Protein AF-A0A4U9D2X4-F1 (afdb_monomer_lite)

Sequence (66 aa):
MYRAGFYRGGPILMSAIAGIDQALWDIKGKVLNAPVWQLMGGLVRDKIKAYSWVWRRSPGGSYRGY

Organism: Raoultella terrigena (NCBI:txid577)

Foldseek 3Di:
DDDDDPCPPDPVVVVVVVVVVVVVLVVVCVVVVHDSVVVVPDDPDPDDDDDDDDDDDDDDDDDDDD

pLDDT: mean 82.73, std 14.65, range [48.22, 96.38]

Secondary structure (DSSP, 8-state):
---S-TTTTHHHHHHHHHHHHHHHHHHHHHHTTS-HHHHTT--S-S------------SS------

InterPro domains:
  IPR013341 Mandelate racemase, N-terminal domain [PF02746] (3-41)
  IPR018110 Mandelate racemase/muconate lactonizing enzyme, conserved site [PS00908] (16-41)
  IPR029017 Enolase-like, N-terminal [G3DSA:3.30.390.10] (1-33)
  IPR029017 Enolase-like, N-terminal [SSF54826] (1-43)
  IPR034593 D-galactonate dehydratase DgoD-like [PTHR48080] (1-54)
  IPR036849 Enolase-like, C-terminal domain superfamily [G3DSA:3.20.20.120] (34-57)

Radius of gyration: 20.68 Å; chains: 1; bounding box: 36×22×61 Å

Structure (mmCIF, N/CA/C/O backbone):
data_AF-A0A4U9D2X4-F1
#
_entry.id   AF-A0A4U9D2X4-F1
#
loop_
_atom_site.group_PDB
_atom_site.id
_atom_site.type_symbol
_atom_site.label_atom_id
_atom_site.label_alt_id
_atom_site.label_comp_id
_atom_site.label_asym_id
_atom_site.label_entity_id
_atom_site.label_seq_id
_atom_site.pdbx_PDB_ins_code
_atom_site.Cartn_x
_atom_site.Cartn_y
_atom_site.Cartn_z
_atom_site.occupancy
_atom_site.B_iso_or_equiv
_atom_site.auth_seq_id
_atom_site.auth_comp_id
_atom_site.auth_asym_id
_atom_site.auth_atom_id
_atom_site.pdbx_PDB_model_num
ATOM 1 N N . MET A 1 1 ? 24.115 6.220 1.096 1.00 50.53 1 MET A N 1
ATOM 2 C CA . MET A 1 1 ? 24.547 5.308 0.012 1.00 50.53 1 MET A CA 1
ATOM 3 C C . MET A 1 1 ? 23.314 4.982 -0.820 1.00 50.53 1 MET A C 1
ATOM 5 O O . MET A 1 1 ? 22.338 4.575 -0.224 1.00 50.53 1 MET A O 1
ATOM 9 N N . TYR A 1 2 ? 23.341 5.215 -2.135 1.00 51.53 2 TYR A N 1
ATOM 10 C CA . TYR A 1 2 ? 22.242 5.077 -3.119 1.00 51.53 2 TYR A CA 1
ATOM 11 C C . TYR A 1 2 ? 21.489 6.344 -3.600 1.00 51.53 2 TYR A C 1
ATOM 13 O O . TYR A 1 2 ? 20.273 6.439 -3.496 1.00 51.53 2 TYR A O 1
ATOM 21 N N . ARG A 1 3 ? 22.193 7.296 -4.231 1.00 57.50 3 ARG A N 1
ATOM 22 C CA . ARG A 1 3 ? 21.592 8.419 -4.985 1.00 57.50 3 ARG A CA 1
ATOM 23 C C . ARG A 1 3 ? 21.775 8.230 -6.504 1.00 57.50 3 ARG A C 1
ATOM 25 O O . ARG A 1 3 ? 22.926 8.258 -6.929 1.00 57.50 3 ARG A O 1
ATOM 32 N N . ALA A 1 4 ? 20.671 8.032 -7.262 1.00 58.62 4 ALA A N 1
ATOM 33 C CA . ALA A 1 4 ? 20.480 8.124 -8.745 1.00 58.62 4 ALA A CA 1
ATOM 34 C C .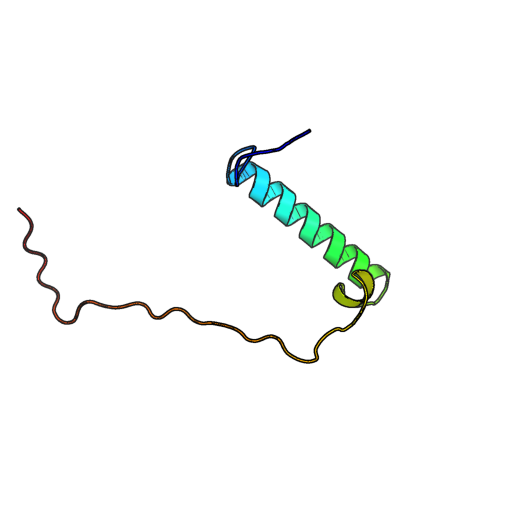 ALA A 1 4 ? 20.137 6.837 -9.564 1.00 58.62 4 ALA A C 1
ATOM 36 O O . ALA A 1 4 ? 21.028 6.134 -10.042 1.00 58.62 4 ALA A O 1
ATOM 37 N N . GLY A 1 5 ? 18.846 6.548 -9.783 1.00 59.41 5 GLY A N 1
ATOM 38 C CA . GLY A 1 5 ? 18.340 5.566 -10.766 1.00 59.41 5 GLY A CA 1
ATOM 39 C C . GLY A 1 5 ? 17.052 4.882 -10.291 1.00 59.41 5 GLY A C 1
ATOM 40 O O . GLY A 1 5 ? 17.068 4.256 -9.238 1.00 59.41 5 GLY A O 1
ATOM 41 N N . PHE A 1 6 ? 15.949 4.994 -11.042 1.00 62.72 6 PHE A N 1
ATOM 42 C CA . PHE A 1 6 ? 14.625 4.468 -10.649 1.00 62.72 6 PHE A CA 1
ATOM 43 C C . PHE A 1 6 ? 14.592 2.939 -10.423 1.00 62.72 6 PHE A C 1
ATOM 45 O O . PHE A 1 6 ? 13.703 2.450 -9.738 1.00 62.72 6 PHE A O 1
ATOM 52 N N . TYR A 1 7 ? 15.592 2.197 -10.921 1.00 57.69 7 TYR A N 1
ATOM 53 C CA . TYR A 1 7 ? 15.737 0.745 -10.751 1.00 57.69 7 TYR A CA 1
ATOM 54 C C . TYR A 1 7 ? 17.192 0.356 -10.466 1.00 57.69 7 TYR A C 1
ATOM 56 O O . TYR A 1 7 ? 17.889 -0.210 -11.311 1.00 57.69 7 TYR A O 1
ATOM 64 N N . ARG A 1 8 ? 17.696 0.687 -9.275 1.00 62.25 8 ARG A N 1
ATOM 65 C CA . ARG A 1 8 ? 19.062 0.327 -8.857 1.00 62.25 8 ARG A CA 1
ATOM 66 C C . ARG A 1 8 ? 19.171 -1.157 -8.516 1.00 62.25 8 ARG A C 1
ATOM 68 O O . ARG A 1 8 ? 19.118 -1.532 -7.359 1.00 62.25 8 ARG A O 1
ATOM 75 N N . GLY A 1 9 ? 19.301 -1.986 -9.544 1.00 63.72 9 GLY A N 1
ATOM 76 C CA . GLY A 1 9 ? 19.226 -3.450 -9.458 1.00 63.72 9 GLY A CA 1
ATOM 77 C C . GLY A 1 9 ? 18.371 -4.076 -10.564 1.00 63.72 9 GLY A C 1
ATOM 78 O O . GLY A 1 9 ? 18.229 -5.292 -10.617 1.00 63.72 9 GLY A O 1
ATOM 79 N N . GLY A 1 10 ? 17.809 -3.251 -11.456 1.00 75.56 10 GLY A N 1
ATOM 80 C CA . GLY A 1 10 ? 16.897 -3.685 -12.507 1.00 75.56 10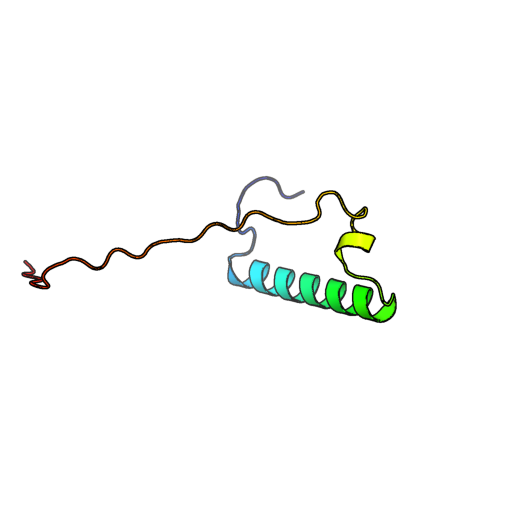 GLY A CA 1
ATOM 81 C C . GLY A 1 10 ? 15.453 -3.839 -12.011 1.00 75.56 10 GLY A C 1
ATOM 82 O O . GLY A 1 10 ? 15.208 -3.930 -10.804 1.00 75.56 10 GLY A O 1
ATOM 83 N N . PRO A 1 11 ? 14.479 -3.848 -12.938 1.00 79.25 11 PRO A N 1
ATOM 84 C CA . PRO A 1 11 ? 13.063 -3.960 -12.596 1.00 79.25 11 PRO A CA 1
ATOM 85 C C . PRO A 1 11 ? 12.755 -5.272 -11.869 1.00 79.25 11 PRO A C 1
ATOM 87 O O . PRO A 1 11 ? 11.957 -5.278 -10.946 1.00 79.25 11 PRO A O 1
ATOM 90 N N . ILE A 1 12 ? 13.447 -6.363 -12.206 1.00 83.75 12 ILE A N 1
ATOM 91 C CA . ILE A 1 12 ? 13.202 -7.692 -11.630 1.00 83.75 12 ILE A CA 1
ATOM 92 C C . ILE A 1 12 ? 13.501 -7.708 -10.126 1.00 83.75 12 ILE A C 1
ATOM 94 O O . ILE A 1 12 ? 12.634 -8.051 -9.324 1.00 83.75 12 ILE A O 1
ATOM 98 N N . LEU A 1 13 ? 14.717 -7.311 -9.736 1.00 86.25 13 LEU A N 1
ATOM 99 C CA . LEU A 1 13 ? 15.137 -7.352 -8.336 1.00 86.25 13 LEU A CA 1
ATOM 100 C C . LEU A 1 13 ? 14.313 -6.386 -7.481 1.00 86.25 13 LEU A C 1
ATOM 102 O O . LEU A 1 13 ? 13.860 -6.749 -6.399 1.00 86.25 13 LEU A O 1
ATOM 106 N N . MET A 1 14 ? 14.085 -5.168 -7.975 1.00 86.62 14 MET A N 1
ATOM 107 C CA . MET A 1 14 ? 13.323 -4.166 -7.231 1.00 86.62 14 MET A CA 1
ATOM 108 C C . MET A 1 14 ? 11.843 -4.535 -7.103 1.00 86.62 14 MET A C 1
ATOM 110 O O . MET A 1 14 ? 11.268 -4.322 -6.039 1.00 86.62 14 MET A O 1
ATOM 114 N N . SER A 1 15 ? 11.239 -5.155 -8.123 1.00 88.19 15 SER A N 1
ATOM 115 C CA . SER A 1 15 ? 9.882 -5.703 -8.017 1.00 88.19 15 SER A CA 1
ATOM 116 C C . SER A 1 15 ? 9.798 -6.859 -7.019 1.00 88.19 15 SER A C 1
ATOM 118 O O . SER A 1 15 ? 8.839 -6.915 -6.254 1.00 88.19 15 SER A O 1
ATOM 120 N N . ALA A 1 16 ? 10.797 -7.748 -6.976 1.00 91.12 16 ALA A N 1
ATOM 121 C CA . ALA A 1 16 ? 10.829 -8.842 -6.004 1.00 91.12 16 ALA A CA 1
ATOM 122 C C . ALA A 1 16 ? 10.927 -8.321 -4.560 1.00 91.12 16 ALA A C 1
ATOM 124 O O . ALA A 1 16 ? 10.157 -8.740 -3.698 1.00 91.12 16 ALA A O 1
ATOM 125 N N . ILE A 1 17 ? 11.824 -7.360 -4.309 1.00 91.44 17 ILE A N 1
ATOM 126 C CA . ILE A 1 17 ? 11.970 -6.723 -2.992 1.00 91.44 17 ILE A CA 1
ATOM 127 C C . ILE A 1 17 ? 10.675 -6.003 -2.591 1.00 91.44 17 ILE A C 1
ATOM 129 O O . ILE A 1 17 ? 10.216 -6.172 -1.464 1.00 91.44 17 ILE A O 1
ATOM 133 N N . ALA A 1 18 ? 10.056 -5.252 -3.509 1.00 91.62 18 ALA A N 1
ATOM 134 C CA . ALA A 1 18 ? 8.793 -4.564 -3.243 1.00 91.62 18 ALA A CA 1
ATOM 135 C C . ALA A 1 18 ? 7.661 -5.544 -2.889 1.00 91.62 18 ALA A C 1
ATOM 137 O O . ALA A 1 18 ? 6.906 -5.288 -1.954 1.00 91.62 18 ALA A O 1
ATOM 138 N N . GLY A 1 19 ? 7.572 -6.686 -3.580 1.00 94.56 19 GLY A N 1
ATOM 139 C CA . GLY A 1 19 ? 6.582 -7.719 -3.269 1.00 94.56 19 GLY A CA 1
ATOM 140 C C . GLY A 1 19 ? 6.757 -8.312 -1.867 1.00 94.56 19 GLY A C 1
ATOM 141 O O . GLY A 1 19 ? 5.774 -8.495 -1.149 1.00 94.56 19 GLY A O 1
ATOM 142 N N . ILE A 1 20 ? 8.004 -8.559 -1.448 1.00 95.38 20 ILE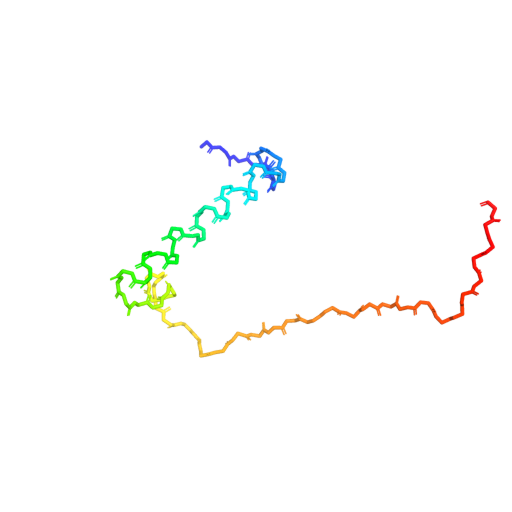 A N 1
ATOM 143 C CA . ILE A 1 20 ? 8.310 -9.030 -0.088 1.00 95.38 20 ILE A CA 1
ATOM 144 C C . ILE A 1 20 ? 7.913 -7.973 0.948 1.00 95.38 20 ILE A C 1
ATOM 146 O O . ILE A 1 20 ? 7.249 -8.304 1.928 1.00 95.38 20 ILE A O 1
ATOM 150 N N . ASP A 1 21 ? 8.272 -6.708 0.728 1.00 94.94 21 ASP A N 1
ATOM 151 C CA . ASP A 1 21 ? 7.932 -5.612 1.642 1.00 94.94 21 ASP A CA 1
ATOM 152 C C . ASP A 1 21 ? 6.409 -5.474 1.823 1.00 94.94 21 ASP A C 1
ATOM 154 O O . ASP A 1 21 ? 5.918 -5.432 2.953 1.00 94.94 21 ASP A O 1
ATOM 158 N N . GLN A 1 22 ? 5.638 -5.529 0.730 1.00 95.62 22 GLN A N 1
ATOM 159 C CA . GLN A 1 22 ? 4.171 -5.509 0.787 1.00 95.62 22 GLN A CA 1
ATOM 160 C C . GLN A 1 22 ? 3.600 -6.674 1.612 1.00 95.62 22 GLN A C 1
ATOM 162 O O . GLN A 1 22 ? 2.686 -6.463 2.411 1.00 95.62 22 GLN A O 1
ATOM 167 N N . ALA A 1 23 ? 4.143 -7.887 1.459 1.00 96.12 23 ALA A N 1
ATOM 168 C CA . ALA A 1 23 ? 3.696 -9.060 2.212 1.00 96.12 23 ALA A CA 1
ATOM 169 C C . ALA A 1 23 ? 4.005 -8.942 3.714 1.00 96.12 23 ALA A C 1
ATOM 171 O O . ALA A 1 23 ? 3.168 -9.287 4.549 1.00 96.12 23 ALA A O 1
ATOM 172 N N . LEU A 1 24 ? 5.180 -8.417 4.072 1.00 96.38 24 LEU A N 1
ATOM 173 C CA . LEU A 1 24 ? 5.548 -8.177 5.470 1.00 96.38 24 LEU A CA 1
ATOM 174 C C . LEU A 1 24 ? 4.615 -7.153 6.128 1.00 96.38 24 LEU A C 1
ATOM 176 O O . LEU A 1 24 ? 4.175 -7.359 7.262 1.00 96.38 24 LEU A O 1
ATOM 180 N N . TRP A 1 25 ? 4.267 -6.079 5.414 1.00 95.38 25 TRP A N 1
ATOM 181 C CA . TRP A 1 25 ? 3.307 -5.087 5.900 1.00 95.38 25 TRP A CA 1
ATOM 182 C C . TRP A 1 25 ? 1.892 -5.647 6.055 1.00 95.38 25 TRP A C 1
ATOM 184 O O . TRP A 1 25 ? 1.231 -5.336 7.048 1.00 95.38 25 TRP A O 1
ATOM 194 N N . ASP A 1 26 ? 1.444 -6.500 5.134 1.00 95.19 26 ASP A N 1
ATOM 195 C CA . ASP A 1 26 ? 0.150 -7.182 5.234 1.00 95.19 26 ASP A CA 1
ATOM 196 C C . ASP A 1 26 ? 0.094 -8.121 6.453 1.00 95.19 26 ASP A C 1
ATOM 198 O O . ASP A 1 26 ? -0.845 -8.052 7.249 1.00 95.19 26 ASP A O 1
ATOM 202 N N . ILE A 1 27 ? 1.137 -8.933 6.673 1.00 95.38 27 ILE A N 1
ATOM 203 C CA . ILE A 1 27 ? 1.242 -9.804 7.856 1.00 95.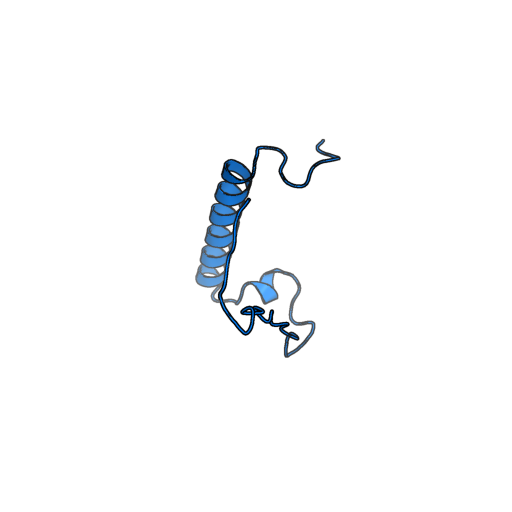38 27 ILE A CA 1
ATOM 204 C C . ILE A 1 27 ? 1.228 -8.971 9.137 1.00 95.38 27 ILE A C 1
ATO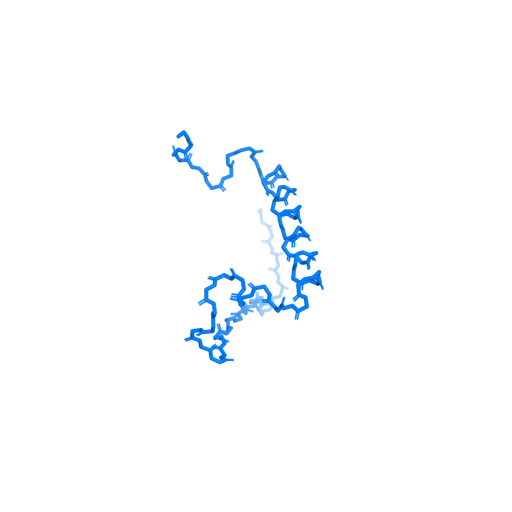M 206 O O . ILE A 1 27 ? 0.476 -9.280 10.060 1.00 95.38 27 ILE A O 1
ATOM 210 N N . LYS A 1 28 ? 2.015 -7.891 9.202 1.00 93.12 28 LYS A N 1
ATOM 211 C CA . LYS A 1 28 ? 2.053 -7.009 10.375 1.00 93.12 28 LYS A CA 1
ATOM 212 C C . LYS A 1 28 ? 0.683 -6.391 10.668 1.00 93.12 28 LYS A C 1
ATOM 214 O O . LYS A 1 28 ? 0.281 -6.349 11.828 1.00 93.12 28 LYS A O 1
ATOM 219 N N . GLY A 1 29 ? -0.041 -5.952 9.636 1.00 93.81 29 GLY A N 1
ATOM 220 C CA . GLY A 1 29 ? -1.408 -5.443 9.774 1.00 93.81 29 GLY A CA 1
ATOM 221 C C . GLY A 1 29 ? -2.375 -6.499 10.315 1.00 93.81 29 GLY A C 1
ATOM 222 O O . GLY A 1 29 ? -3.121 -6.228 11.254 1.00 93.81 29 GLY A O 1
ATOM 223 N N . LYS A 1 30 ? -2.304 -7.731 9.791 1.00 94.50 30 LYS A N 1
ATOM 224 C CA . LYS A 1 30 ? -3.113 -8.868 10.263 1.00 94.50 30 LYS A CA 1
ATOM 225 C C . LYS A 1 30 ? -2.810 -9.243 11.715 1.00 94.50 30 LYS A C 1
ATOM 227 O O . LYS A 1 30 ? -3.739 -9.439 12.488 1.00 94.50 30 LYS A O 1
ATOM 232 N N . VAL A 1 31 ? -1.533 -9.299 12.099 1.00 96.06 31 VAL A N 1
ATOM 233 C CA . VAL A 1 31 ? -1.102 -9.619 13.474 1.00 96.06 31 VAL A CA 1
ATOM 234 C C . VAL A 1 31 ? -1.577 -8.561 14.468 1.00 96.06 31 VAL A C 1
ATOM 236 O O . VAL A 1 31 ? -2.026 -8.900 15.558 1.00 96.06 31 VAL A O 1
ATOM 239 N N . LEU A 1 32 ? -1.503 -7.283 14.094 1.00 93.62 32 LEU A N 1
ATOM 240 C CA . LEU A 1 32 ? -1.939 -6.172 14.943 1.00 93.62 32 LEU A CA 1
ATOM 241 C C . LEU A 1 32 ? -3.445 -5.891 14.845 1.00 93.62 32 LEU A C 1
ATOM 243 O O . LEU A 1 32 ? -3.925 -4.964 15.493 1.00 93.62 32 LEU A O 1
ATOM 247 N N . ASN A 1 33 ? -4.177 -6.668 14.037 1.00 93.25 33 ASN A N 1
ATOM 248 C CA . ASN A 1 33 ? -5.588 -6.467 13.713 1.00 93.25 33 ASN A CA 1
ATOM 249 C C . ASN A 1 33 ? -5.919 -5.003 13.353 1.00 93.25 33 ASN A C 1
ATOM 251 O O . ASN A 1 33 ? -6.949 -4.457 13.747 1.00 93.25 33 ASN A O 1
ATOM 255 N N . ALA A 1 34 ? -5.002 -4.356 12.632 1.00 93.19 34 ALA A N 1
ATOM 256 C CA . ALA A 1 34 ? -5.067 -2.943 12.297 1.00 93.19 34 ALA A CA 1
ATOM 257 C C . ALA A 1 34 ? -4.729 -2.747 10.814 1.00 93.19 34 ALA A C 1
ATOM 259 O O . ALA A 1 34 ? -3.777 -3.346 10.303 1.00 93.19 34 ALA A O 1
ATOM 260 N N . PRO A 1 35 ? -5.470 -1.896 10.089 1.00 91.19 35 PRO A N 1
ATOM 261 C CA . PRO A 1 35 ? -5.143 -1.607 8.705 1.00 91.19 35 PRO A CA 1
ATOM 262 C C . PRO A 1 35 ? -3.793 -0.881 8.600 1.00 91.19 35 PRO A C 1
ATOM 264 O O . PRO A 1 35 ? -3.468 -0.012 9.408 1.00 91.19 35 PRO A O 1
ATOM 267 N N . VAL A 1 36 ? -3.016 -1.199 7.559 1.00 91.81 36 VAL A N 1
ATOM 268 C CA . VAL A 1 36 ? -1.623 -0.732 7.398 1.00 91.81 36 VAL A CA 1
ATOM 269 C C . VAL A 1 36 ? -1.492 0.795 7.457 1.00 91.81 36 VAL A C 1
ATOM 271 O O . VAL A 1 36 ? -0.546 1.302 8.052 1.00 91.81 36 VAL A O 1
ATOM 274 N N . TRP A 1 37 ? -2.460 1.551 6.928 1.00 90.88 37 TRP A N 1
ATOM 275 C CA . TRP A 1 37 ? -2.436 3.019 6.984 1.00 90.88 37 TRP A CA 1
ATOM 276 C C . TRP A 1 37 ? -2.470 3.576 8.418 1.00 90.88 37 TRP A C 1
ATOM 278 O O . TRP A 1 37 ? -1.914 4.645 8.663 1.00 90.88 37 TRP A O 1
ATOM 288 N N . GLN A 1 38 ? -3.048 2.854 9.387 1.00 92.19 38 GLN A N 1
ATOM 289 C CA . GLN A 1 38 ? -2.981 3.249 10.801 1.00 92.19 38 GLN A CA 1
ATOM 290 C C . GLN A 1 38 ? -1.553 3.138 11.329 1.00 92.19 38 GLN A C 1
ATOM 292 O O . GLN A 1 38 ? -1.087 4.027 12.035 1.00 92.19 38 GLN A O 1
ATOM 297 N N . LEU A 1 39 ? -0.828 2.097 10.914 1.00 90.38 39 LEU A N 1
ATOM 298 C CA . LEU A 1 39 ? 0.571 1.878 11.288 1.00 90.38 39 LEU A CA 1
ATOM 299 C C . LEU A 1 39 ? 1.522 2.912 10.660 1.00 90.38 39 LEU A C 1
ATOM 301 O O . LEU A 1 39 ? 2.641 3.077 11.138 1.00 90.38 39 LEU A O 1
ATOM 305 N N . MET A 1 40 ? 1.088 3.598 9.598 1.00 89.44 40 MET A N 1
ATOM 306 C CA . MET A 1 40 ? 1.875 4.587 8.849 1.00 89.44 40 MET A CA 1
ATOM 307 C C . MET A 1 40 ? 1.627 6.042 9.282 1.00 89.44 40 MET A C 1
ATOM 309 O O . MET A 1 40 ? 2.105 6.959 8.617 1.00 89.44 40 MET A O 1
ATOM 313 N N . GLY A 1 41 ? 0.899 6.269 10.380 1.00 90.38 41 GLY A N 1
ATOM 314 C CA . GLY A 1 41 ? 0.640 7.613 10.916 1.00 90.38 41 GLY A CA 1
ATOM 315 C C . GLY A 1 41 ? -0.831 8.032 10.944 1.00 90.38 41 GLY A C 1
ATOM 316 O O . GLY A 1 41 ? -1.120 9.182 11.262 1.00 90.38 41 GLY A O 1
ATOM 317 N N . GLY A 1 42 ? -1.760 7.118 10.655 1.00 92.12 42 GLY A N 1
ATOM 318 C CA . GLY A 1 42 ? -3.195 7.366 10.794 1.00 92.12 42 GLY A CA 1
ATOM 319 C C . GLY A 1 42 ? -3.865 7.951 9.548 1.00 92.12 42 GLY A C 1
ATOM 320 O O . GLY A 1 42 ? -3.275 8.076 8.474 1.00 92.12 42 GLY A O 1
ATOM 321 N N . LEU A 1 43 ? -5.160 8.248 9.681 1.00 92.75 43 LEU A N 1
ATOM 322 C CA . LEU A 1 43 ? -5.997 8.709 8.576 1.00 92.75 43 LEU A CA 1
ATOM 323 C C . LEU A 1 43 ? -5.764 10.199 8.305 1.00 92.75 43 LEU A C 1
ATOM 325 O O . LEU A 1 43 ? -5.889 11.023 9.203 1.00 92.75 43 LEU A O 1
ATOM 329 N N . VAL A 1 44 ? -5.501 10.547 7.046 1.00 94.19 44 VAL A N 1
ATOM 330 C CA . VAL A 1 44 ? -5.378 11.951 6.597 1.00 94.19 44 VAL A CA 1
ATOM 331 C C . VAL A 1 44 ? -6.493 12.381 5.638 1.00 94.19 44 VAL A C 1
ATOM 333 O O . VAL A 1 44 ? -6.598 13.557 5.300 1.00 94.19 44 VAL A O 1
ATOM 336 N N . ARG A 1 45 ? -7.287 11.427 5.132 1.00 93.62 45 ARG A N 1
ATOM 337 C CA . ARG A 1 45 ? -8.419 11.640 4.216 1.00 93.62 45 ARG A CA 1
ATOM 338 C C . ARG A 1 45 ? -9.318 10.404 4.181 1.00 93.62 45 ARG A C 1
ATOM 340 O O . ARG A 1 45 ? -8.794 9.295 4.208 1.00 93.62 45 ARG A O 1
ATOM 347 N N . ASP A 1 46 ? -10.624 10.586 4.004 1.00 94.06 46 ASP A N 1
ATOM 348 C CA . ASP A 1 46 ? -11.586 9.470 3.949 1.00 94.06 46 ASP A CA 1
ATOM 349 C C . ASP A 1 46 ? -11.612 8.737 2.599 1.00 94.06 46 ASP A C 1
ATOM 351 O O . ASP A 1 46 ? -11.983 7.567 2.521 1.00 94.06 46 ASP A O 1
ATOM 355 N N . LYS A 1 47 ? -11.249 9.423 1.505 1.00 93.19 47 LYS A N 1
ATOM 356 C CA . LYS A 1 47 ? -11.262 8.876 0.137 1.00 93.19 47 LYS A CA 1
ATOM 357 C C . LYS A 1 47 ? -10.055 9.356 -0.669 1.00 93.19 47 LYS A C 1
ATOM 359 O O . LYS A 1 47 ? -9.539 10.453 -0.453 1.00 93.19 47 LYS A O 1
ATOM 364 N N . ILE A 1 48 ? -9.620 8.539 -1.628 1.00 93.06 48 ILE A N 1
ATOM 365 C CA . ILE A 1 48 ? -8.506 8.833 -2.541 1.00 93.06 48 ILE A CA 1
ATOM 366 C C . ILE A 1 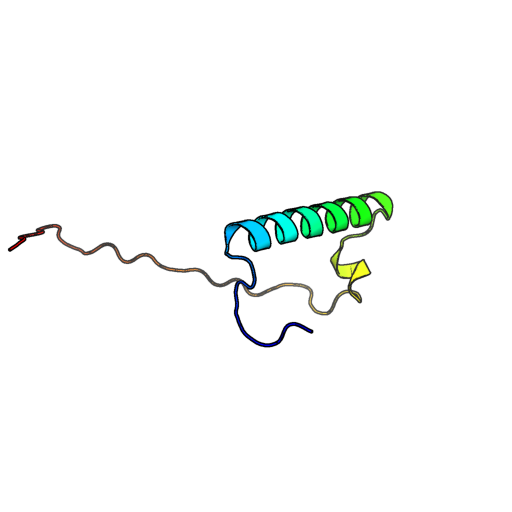48 ? -9.068 9.029 -3.954 1.00 93.06 48 ILE A C 1
ATOM 368 O O . ILE A 1 48 ? -9.886 8.234 -4.413 1.00 93.06 48 ILE A O 1
ATOM 372 N N . LYS A 1 49 ? -8.633 10.086 -4.653 1.00 95.06 49 LYS A N 1
ATOM 373 C CA . LYS A 1 49 ? -8.974 10.301 -6.067 1.00 95.06 49 LYS A CA 1
ATOM 374 C C . LYS A 1 49 ? -8.226 9.273 -6.921 1.00 95.06 49 LYS A C 1
ATOM 376 O O . LYS A 1 49 ? -6.999 9.253 -6.901 1.00 95.06 49 LYS A O 1
ATOM 381 N N . ALA A 1 50 ? -8.953 8.452 -7.670 1.00 93.44 50 ALA A N 1
ATOM 382 C CA . ALA A 1 50 ? -8.378 7.556 -8.670 1.00 93.44 50 ALA A CA 1
ATOM 383 C C . ALA A 1 50 ? -8.386 8.234 -10.049 1.00 93.44 50 ALA A C 1
ATOM 385 O O . ALA A 1 50 ? -9.316 8.976 -10.365 1.00 93.44 50 ALA A O 1
ATOM 386 N N . TYR A 1 51 ? -7.365 7.973 -10.866 1.00 93.75 51 TYR A N 1
ATOM 387 C CA . TYR A 1 51 ? -7.342 8.360 -12.276 1.00 93.75 51 TYR A CA 1
ATOM 388 C C . TYR A 1 51 ? -7.430 7.106 -13.145 1.00 93.75 51 TYR A C 1
ATOM 390 O O . TYR A 1 51 ? -6.935 6.044 -12.768 1.00 93.75 51 TYR A O 1
ATOM 398 N N . SER A 1 52 ? -8.070 7.229 -14.303 1.00 91.12 52 SER A N 1
ATOM 399 C CA . SER A 1 52 ? -8.139 6.172 -15.307 1.00 91.12 52 SER A CA 1
ATOM 400 C C . SER A 1 52 ? -7.347 6.570 -16.545 1.00 91.12 52 SER A C 1
ATOM 402 O O . SER A 1 52 ? -7.064 7.746 -16.783 1.00 91.12 52 SER A O 1
ATOM 404 N N . TRP A 1 53 ? -6.982 5.572 -17.342 1.00 89.44 53 TRP A N 1
ATOM 405 C CA . TRP A 1 53 ? -6.375 5.782 -18.645 1.00 89.44 53 TRP A CA 1
ATOM 406 C C . TRP A 1 53 ? -7.326 5.293 -19.735 1.00 89.44 53 TRP A C 1
ATOM 408 O O . TRP A 1 53 ? -7.976 4.257 -19.594 1.00 89.44 53 TRP A O 1
ATOM 418 N N . VAL A 1 54 ? -7.412 6.058 -20.820 1.00 86.69 54 VAL A N 1
ATOM 419 C CA . VAL A 1 54 ? -8.246 5.736 -21.979 1.00 86.69 54 VAL A CA 1
ATOM 420 C C . VAL A 1 54 ? -7.345 5.203 -23.085 1.00 86.69 54 VAL A C 1
ATOM 422 O O . VAL A 1 54 ? -6.492 5.932 -23.595 1.00 86.69 54 VAL A O 1
ATOM 425 N N . TRP A 1 55 ? -7.557 3.949 -23.493 1.00 81.38 55 TRP A N 1
ATOM 426 C CA . TRP A 1 55 ? -6.921 3.430 -24.701 1.00 81.38 55 TRP A CA 1
ATOM 427 C C . TRP A 1 55 ? -7.598 4.004 -25.936 1.00 81.38 55 TRP A C 1
ATOM 429 O O . TRP A 1 55 ? -8.803 3.830 -26.136 1.00 81.38 55 TRP A O 1
ATOM 439 N N . ARG A 1 56 ? -6.822 4.624 -26.822 1.00 82.44 56 ARG A N 1
ATOM 440 C CA . ARG A 1 56 ? -7.303 4.964 -28.157 1.00 82.44 56 ARG A CA 1
ATOM 441 C C . ARG A 1 56 ? -7.157 3.738 -29.059 1.00 82.44 56 ARG A C 1
ATOM 443 O O . ARG A 1 56 ? -6.043 3.371 -29.414 1.00 82.44 56 ARG A O 1
ATOM 450 N N . ARG A 1 57 ? -8.272 3.142 -29.493 1.00 76.94 57 ARG A N 1
ATOM 451 C CA . ARG A 1 57 ? -8.272 2.344 -30.731 1.00 76.94 57 ARG A CA 1
ATOM 452 C C . ARG A 1 57 ? -8.314 3.298 -31.921 1.00 76.94 57 ARG A C 1
ATOM 454 O O . ARG A 1 57 ? -9.129 4.219 -31.933 1.00 76.94 57 ARG A O 1
ATOM 461 N N . SER A 1 58 ? -7.458 3.077 -32.914 1.00 77.75 58 SER A N 1
ATOM 462 C CA . SER A 1 58 ? -7.562 3.759 -34.205 1.00 77.75 58 SER A CA 1
ATOM 463 C C . SER A 1 58 ? -8.917 3.431 -34.849 1.00 77.75 58 SER A C 1
ATOM 465 O O . SER A 1 58 ? -9.235 2.246 -34.992 1.00 77.75 58 SER A O 1
ATOM 467 N N . PRO A 1 59 ? -9.734 4.426 -35.231 1.00 68.69 59 PRO A N 1
ATOM 468 C CA . PRO A 1 59 ? -10.912 4.183 -36.049 1.00 68.69 59 PRO A CA 1
ATOM 469 C C . PRO A 1 59 ? -10.446 3.921 -37.486 1.00 68.69 59 PRO A C 1
ATOM 471 O O . PRO A 1 59 ? -9.928 4.823 -38.135 1.00 68.69 59 PRO A O 1
ATOM 474 N N . GLY A 1 60 ? -10.600 2.685 -37.966 1.00 66.56 60 GLY A N 1
ATOM 475 C CA . GLY A 1 60 ? -10.226 2.285 -39.327 1.00 66.56 60 GLY A CA 1
ATOM 476 C C . GLY A 1 60 ? -8.857 1.610 -39.391 1.00 66.56 60 GLY A C 1
ATOM 477 O O . GLY A 1 60 ? -7.826 2.251 -39.565 1.00 66.56 60 GLY A O 1
ATOM 478 N N . GLY A 1 61 ? -8.844 0.286 -39.245 1.00 65.38 61 GLY A N 1
ATOM 479 C CA . GLY A 1 61 ? -7.660 -0.516 -39.519 1.00 65.38 61 GLY A CA 1
ATOM 480 C C . GLY A 1 61 ? -7.412 -0.612 -41.022 1.00 65.38 61 GLY A C 1
ATOM 481 O O . GLY A 1 61 ? -8.097 -1.355 -41.714 1.00 65.38 61 GLY A O 1
ATOM 482 N N . SER A 1 62 ? -6.390 0.080 -41.507 1.00 61.22 62 SER A N 1
ATOM 483 C CA . SER A 1 62 ? -5.662 -0.316 -42.713 1.00 61.22 62 SER A CA 1
ATOM 484 C C . SER A 1 62 ? -4.191 0.030 -42.514 1.00 61.22 62 SER A C 1
ATOM 486 O O . SER A 1 62 ? -3.719 1.096 -42.904 1.00 61.22 62 SER A O 1
ATOM 488 N N . TYR A 1 63 ? -3.478 -0.880 -41.849 1.00 62.16 63 TYR A N 1
ATOM 489 C CA . TYR A 1 63 ? -2.021 -0.900 -41.846 1.00 62.16 63 TYR A CA 1
ATOM 490 C C . TYR A 1 63 ? -1.558 -1.206 -43.272 1.00 62.16 63 TYR A C 1
ATOM 492 O O . TYR A 1 63 ? -1.638 -2.348 -43.720 1.00 62.16 63 TYR A O 1
ATOM 500 N N . ARG A 1 64 ? -1.089 -0.190 -43.998 1.00 55.00 64 ARG A N 1
ATOM 501 C CA . ARG A 1 64 ? -0.298 -0.383 -45.214 1.00 55.00 64 ARG A CA 1
ATOM 502 C C . ARG A 1 64 ? 1.148 -0.079 -44.843 1.00 55.00 64 ARG A C 1
ATOM 504 O O . ARG A 1 64 ? 1.525 1.083 -44.741 1.00 55.00 64 ARG A O 1
ATOM 511 N N . GLY A 1 65 ? 1.895 -1.133 -44.530 1.00 61.59 65 GLY A N 1
ATOM 512 C CA . GLY A 1 65 ? 3.339 -1.048 -44.350 1.00 61.59 65 GLY A CA 1
ATOM 513 C C . GLY A 1 65 ? 4.020 -0.801 -45.694 1.00 61.59 65 GLY A C 1
ATOM 514 O O . GLY A 1 65 ? 3.664 -1.438 -46.688 1.00 61.59 65 GLY A O 1
ATOM 515 N N . TYR A 1 66 ? 4.966 0.132 -45.693 1.00 48.22 66 TYR A N 1
ATOM 516 C CA . TYR A 1 66 ? 6.226 -0.014 -46.412 1.00 48.22 66 TYR A CA 1
ATOM 517 C C . TYR A 1 66 ? 7.294 -0.312 -45.364 1.00 48.22 66 TYR A C 1
ATOM 519 O O . TYR A 1 66 ? 7.167 0.257 -44.251 1.00 48.22 66 TYR A O 1
#